Protein AF-A0A0F7ZMR0-F1 (afdb_monomer)

Organism: NCBI:txid1043627

Nearest PDB structures (foldseek):
  8on5-assembly1_E  TM=2.346E-01  e=6.580E+00  Photorhabdus asymbiotica subsp. asymbiotica ATCC 43949

Secondary structure (DSSP, 8-state):
--HHHHHHHHHGGGS--------S---EEEE-TTS-EEEESS-EEEE-TTS-EEEE-

pLDDT: mean 72.84, std 15.49, range [47.56, 95.12]

Mean predicted aligned error: 14.77 Å

Foldseek 3Di:
DVVVVVVVVVVVPPDDDDPPPPPVPDWQWDADPVRDIDTDPDWDWDQDPVRDIDTDD

Solvent-accessible surface area (backbone atoms only — not comparable to full-atom values): 4030 Å² total; per-residue (Å²): 137,62,72,70,61,61,54,55,62,64,70,67,67,75,84,82,84,78,83,67,87,72,63,89,68,75,80,56,59,49,67,50,99,85,68,47,79,47,67,59,89,79,62,54,70,47,80,43,96,88,72,51,76,53,69,46,130

Structure (mmCIF, N/CA/C/O backbone):
data_AF-A0A0F7ZMR0-F1
#
_entry.id   AF-A0A0F7ZMR0-F1
#
loop_
_atom_site.group_PDB
_atom_site.id
_atom_site.type_symbol
_atom_site.label_atom_id
_atom_site.label_alt_id
_atom_site.label_comp_id
_atom_site.label_asym_id
_atom_site.label_entity_id
_atom_site.label_seq_id
_atom_site.pdbx_PDB_ins_code
_atom_site.Cartn_x
_atom_site.Cartn_y
_atom_site.Cartn_z
_atom_site.occupancy
_atom_site.B_iso_or_equiv
_atom_site.auth_seq_id
_atom_site.auth_comp_id
_atom_site.auth_asym_id
_atom_site.auth_atom_id
_atom_site.pdbx_PDB_model_num
ATOM 1 N N . MET A 1 1 ? 31.081 38.288 26.995 1.00 57.16 1 MET A N 1
ATOM 2 C CA . MET A 1 1 ? 29.603 38.189 26.890 1.00 57.16 1 MET A CA 1
ATOM 3 C C . MET A 1 1 ? 29.118 37.831 25.470 1.00 57.16 1 MET A C 1
ATOM 5 O O . MET A 1 1 ? 27.971 38.088 25.154 1.00 57.16 1 MET A O 1
ATOM 9 N N . 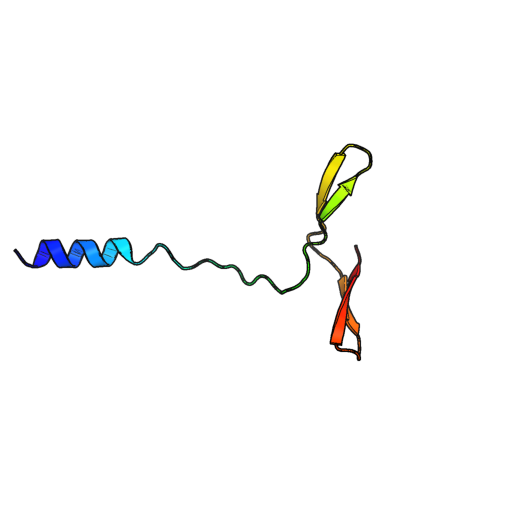GLN A 1 2 ? 29.944 37.209 24.613 1.00 52.09 2 GLN A N 1
ATOM 10 C CA . GLN A 1 2 ? 29.540 36.773 23.257 1.00 52.09 2 GLN A CA 1
ATOM 11 C C . GLN A 1 2 ? 29.413 35.244 23.134 1.00 52.09 2 GLN A C 1
ATOM 13 O O . GLN A 1 2 ? 28.645 34.759 22.315 1.00 52.09 2 GLN A O 1
ATOM 18 N N . VAL A 1 3 ? 30.092 34.488 24.007 1.00 55.16 3 VAL A N 1
ATOM 19 C CA . VAL A 1 3 ? 30.139 33.013 23.968 1.00 55.16 3 VAL A CA 1
ATOM 20 C C . VAL A 1 3 ? 28.813 32.357 24.388 1.00 55.16 3 VAL A C 1
ATOM 22 O O . VAL A 1 3 ? 28.491 31.263 23.943 1.00 55.16 3 VAL A O 1
ATOM 25 N N . LEU A 1 4 ? 28.016 33.036 25.224 1.00 55.94 4 LEU A N 1
ATOM 26 C CA . LEU A 1 4 ? 26.725 32.527 25.706 1.00 55.94 4 LEU A CA 1
ATOM 27 C C . LEU A 1 4 ? 25.610 32.670 24.651 1.00 55.94 4 LEU A C 1
ATOM 29 O O . LEU A 1 4 ? 24.691 31.861 24.617 1.00 55.94 4 LEU A O 1
ATOM 33 N N . SER A 1 5 ? 25.719 33.666 23.761 1.00 55.69 5 SER A N 1
ATOM 34 C CA . SER A 1 5 ? 24.739 33.916 22.690 1.00 55.69 5 SER A CA 1
ATOM 35 C C . SER A 1 5 ? 24.895 32.923 21.531 1.00 55.69 5 SER A C 1
ATOM 37 O O . SER A 1 5 ? 23.907 32.433 20.990 1.00 55.69 5 SER A O 1
ATOM 39 N N . THR A 1 6 ? 26.134 32.535 21.206 1.00 55.88 6 THR A N 1
ATOM 40 C CA . THR A 1 6 ? 26.417 31.542 20.153 1.00 55.88 6 THR A CA 1
ATOM 41 C C . THR A 1 6 ? 26.051 30.111 20.551 1.00 55.88 6 THR A C 1
ATOM 43 O O . THR A 1 6 ? 25.841 29.269 19.684 1.00 55.88 6 THR A O 1
ATOM 46 N N . LEU A 1 7 ? 25.958 29.811 21.851 1.00 55.97 7 LEU A N 1
ATOM 47 C CA . LEU A 1 7 ? 25.535 28.492 22.334 1.00 55.97 7 LEU A CA 1
ATOM 48 C C . LEU A 1 7 ? 24.023 28.269 22.144 1.00 55.97 7 LEU A C 1
ATOM 50 O O . LEU A 1 7 ? 23.582 27.152 21.880 1.00 55.97 7 LEU A O 1
ATOM 54 N N . PHE A 1 8 ? 23.232 29.343 22.238 1.00 55.69 8 PHE A N 1
ATOM 55 C CA . PHE A 1 8 ? 21.775 29.294 22.094 1.00 55.69 8 PHE A CA 1
ATOM 56 C C . PHE A 1 8 ? 21.327 29.020 20.654 1.00 55.69 8 PHE A C 1
ATOM 58 O O . PHE A 1 8 ? 20.342 28.316 20.436 1.00 55.69 8 PHE A O 1
ATOM 65 N N . THR A 1 9 ? 22.063 29.518 19.659 1.00 56.56 9 THR A N 1
ATOM 66 C CA . THR A 1 9 ? 21.736 29.296 18.24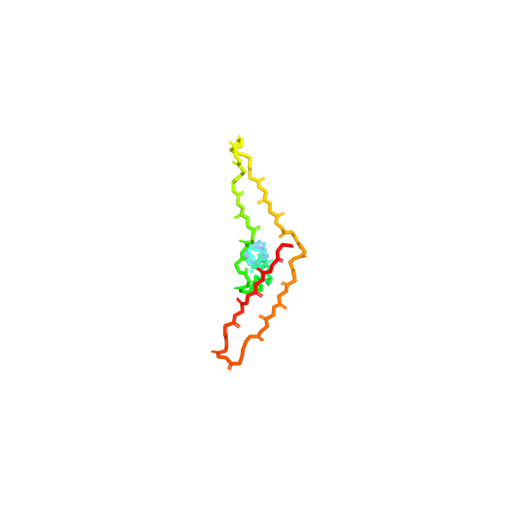3 1.00 56.56 9 THR A CA 1
ATOM 67 C C . THR A 1 9 ? 22.053 27.879 17.763 1.00 56.56 9 THR A C 1
ATOM 69 O O . THR A 1 9 ? 21.397 27.398 16.843 1.00 56.56 9 THR A O 1
ATOM 72 N N . LEU A 1 10 ? 22.991 27.172 18.403 1.00 56.97 10 LEU A N 1
ATOM 73 C CA . LEU A 1 10 ? 23.309 25.775 18.076 1.00 56.97 10 LEU A CA 1
ATOM 74 C C . LEU A 1 10 ? 22.254 24.779 18.587 1.00 56.97 10 LEU A C 1
ATOM 76 O O . LEU A 1 10 ? 22.004 23.770 17.933 1.00 56.97 10 LEU A O 1
ATOM 80 N N . LEU A 1 11 ? 21.599 25.062 19.718 1.00 57.59 11 LEU A N 1
ATOM 81 C CA . LEU A 1 11 ? 20.583 24.171 20.299 1.00 57.59 11 LEU A CA 1
ATOM 82 C C . LEU A 1 11 ? 19.192 24.325 19.658 1.00 57.59 11 LEU A C 1
ATOM 84 O O . LEU A 1 11 ? 18.409 23.379 19.671 1.00 57.59 11 LEU A O 1
ATOM 88 N N . ALA A 1 12 ? 18.887 25.474 19.049 1.00 57.69 12 ALA A N 1
ATOM 89 C CA . ALA A 1 12 ? 17.609 25.709 18.367 1.00 57.69 12 ALA A CA 1
ATOM 90 C C . ALA A 1 12 ? 17.540 25.127 16.935 1.00 57.69 12 ALA A C 1
ATOM 92 O O . ALA A 1 12 ? 16.469 25.103 16.331 1.00 57.69 12 ALA A O 1
ATOM 93 N N . GLY A 1 13 ? 18.663 24.650 16.380 1.00 56.81 13 GLY A N 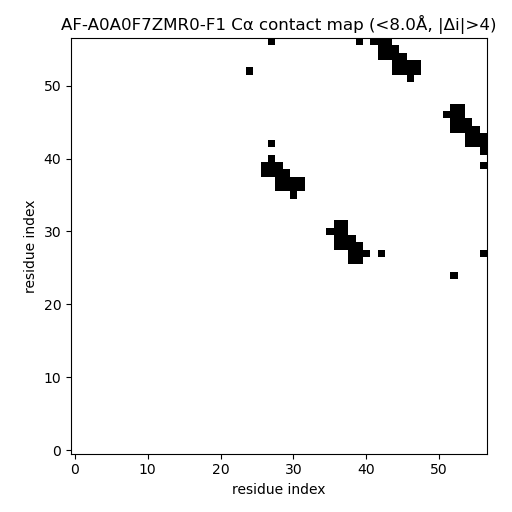1
ATOM 94 C CA . GLY A 1 13 ? 18.777 24.224 14.978 1.00 56.81 13 GLY A CA 1
ATOM 95 C C . GLY A 1 13 ? 18.318 22.795 14.648 1.00 56.81 13 GLY A C 1
ATOM 96 O O . GLY A 1 13 ? 18.347 22.420 13.481 1.00 56.81 13 GLY A O 1
ATOM 97 N N . PHE A 1 14 ? 17.892 21.988 15.627 1.00 59.47 14 PHE A N 1
ATOM 98 C CA . PHE A 1 14 ? 17.616 20.551 15.427 1.00 59.47 14 PHE A CA 1
ATOM 99 C C . PHE A 1 14 ? 16.130 20.163 15.306 1.00 59.47 14 PHE A C 1
ATOM 101 O O . PHE A 1 14 ? 15.814 18.979 15.248 1.00 59.47 14 PHE A O 1
ATOM 108 N N . ALA A 1 15 ? 15.196 21.117 15.243 1.00 57.91 15 ALA A N 1
ATOM 109 C CA . ALA A 1 15 ? 13.762 20.801 15.300 1.00 57.91 15 ALA A CA 1
ATOM 110 C C . ALA A 1 15 ? 13.068 20.533 13.944 1.00 57.91 15 ALA A C 1
ATOM 112 O O . ALA A 1 15 ? 11.857 20.336 13.934 1.00 57.91 15 ALA A O 1
ATOM 113 N N . MET A 1 16 ? 13.765 20.528 12.798 1.00 58.03 16 MET A N 1
ATOM 114 C CA . MET A 1 16 ? 13.089 20.459 11.487 1.00 58.03 16 MET A CA 1
ATOM 115 C C . MET A 1 16 ? 13.718 19.494 10.476 1.00 58.03 16 MET A C 1
ATOM 117 O O . MET A 1 16 ? 13.928 19.868 9.331 1.00 58.03 16 MET A O 1
ATOM 121 N N . VAL A 1 17 ? 14.008 18.243 10.837 1.00 63.31 17 VAL A N 1
ATOM 122 C CA . VAL A 1 17 ? 14.277 17.213 9.813 1.00 63.31 17 VAL A CA 1
ATOM 123 C C . VAL A 1 17 ? 13.675 15.889 10.253 1.00 63.31 17 VAL A C 1
ATOM 125 O O . VAL A 1 17 ? 14.344 15.087 10.891 1.00 63.31 17 VAL A O 1
ATOM 128 N N . GLN A 1 18 ? 12.404 15.670 9.914 1.00 57.56 18 GLN A N 1
ATOM 129 C CA . GLN A 1 18 ? 11.870 14.349 9.556 1.00 57.56 18 GLN A CA 1
ATOM 130 C C . GLN A 1 18 ? 10.442 14.495 9.010 1.00 57.56 18 GLN A C 1
ATOM 132 O O . GLN A 1 18 ? 9.462 14.058 9.604 1.00 57.56 18 GLN A O 1
ATOM 137 N N . ALA A 1 19 ? 10.320 15.101 7.828 1.00 56.84 19 ALA A N 1
ATOM 138 C CA . ALA A 1 19 ? 9.286 14.658 6.903 1.00 56.84 19 ALA A CA 1
ATOM 139 C C . ALA A 1 19 ? 9.856 13.404 6.231 1.00 56.84 19 ALA A C 1
ATOM 141 O O . ALA A 1 19 ? 10.662 13.507 5.305 1.00 56.84 19 ALA A O 1
ATOM 142 N N . ALA A 1 20 ? 9.537 12.225 6.776 1.00 56.53 20 ALA A N 1
ATOM 143 C CA . ALA A 1 20 ? 9.815 10.963 6.097 1.00 56.53 20 ALA A CA 1
ATOM 144 C C . ALA A 1 20 ? 9.263 11.056 4.664 1.00 56.53 20 ALA A C 1
ATOM 146 O O . ALA A 1 20 ? 8.238 11.721 4.476 1.00 56.53 20 ALA A O 1
ATOM 147 N N . PRO A 1 21 ? 9.922 10.453 3.659 1.00 51.16 21 PRO A N 1
ATOM 148 C CA . PRO A 1 21 ? 9.418 10.469 2.297 1.00 51.16 21 PRO A CA 1
ATOM 149 C C . PRO A 1 21 ? 8.036 9.816 2.301 1.00 51.16 21 PRO A C 1
ATOM 151 O O . PRO A 1 21 ? 7.907 8.598 2.331 1.00 51.16 21 PRO A O 1
ATOM 154 N N . HIS A 1 22 ? 6.986 10.635 2.317 1.00 47.56 22 HIS A N 1
ATOM 155 C CA . HIS A 1 22 ? 5.645 10.174 2.023 1.00 47.56 22 HIS A CA 1
ATOM 156 C C . HIS A 1 22 ? 5.625 10.068 0.506 1.00 47.56 22 HIS A C 1
ATOM 158 O O . HIS A 1 22 ? 5.304 11.013 -0.210 1.00 47.56 22 HIS A O 1
ATOM 164 N N . GLU A 1 23 ? 6.095 8.925 0.013 1.00 55.78 23 GLU A N 1
ATOM 165 C CA . GLU A 1 23 ? 5.660 8.390 -1.267 1.00 55.78 23 GLU A CA 1
ATOM 166 C C . GLU A 1 23 ? 4.169 8.714 -1.402 1.00 55.78 23 GLU A C 1
ATOM 168 O O . GLU A 1 23 ? 3.382 8.225 -0.605 1.00 55.78 23 GLU A O 1
ATOM 173 N N . ASN A 1 24 ? 3.777 9.608 -2.320 1.00 54.16 24 ASN A N 1
ATOM 174 C CA . ASN A 1 24 ? 2.404 10.137 -2.482 1.00 54.16 24 ASN A CA 1
ATOM 175 C C . ASN A 1 24 ? 1.322 9.053 -2.726 1.00 54.16 24 ASN A C 1
ATOM 177 O O . ASN A 1 24 ? 0.198 9.332 -3.127 1.00 54.16 24 ASN A O 1
ATOM 181 N N . THR A 1 25 ? 1.646 7.795 -2.482 1.00 62.00 25 THR A N 1
ATOM 182 C CA . THR A 1 25 ? 0.768 6.677 -2.223 1.00 62.00 25 THR A CA 1
ATOM 183 C C . THR A 1 25 ? -0.163 6.999 -1.050 1.00 62.00 25 THR A C 1
ATOM 185 O O . THR A 1 25 ? 0.224 7.111 0.121 1.00 62.00 25 THR A O 1
ATOM 188 N N . LYS A 1 26 ? -1.451 7.143 -1.369 1.00 67.75 26 LYS A N 1
ATOM 189 C CA . LYS A 1 26 ? -2.530 7.200 -0.380 1.00 67.75 26 LYS A CA 1
ATOM 190 C C . LYS A 1 26 ? -2.387 6.012 0.574 1.00 67.75 26 LYS A C 1
ATOM 192 O O . LYS A 1 26 ? -2.366 4.865 0.129 1.00 67.75 26 LYS A O 1
ATOM 197 N N . ARG A 1 27 ? -2.315 6.278 1.885 1.00 72.62 27 ARG A N 1
ATOM 198 C CA . ARG A 1 27 ? -2.298 5.210 2.897 1.00 72.62 27 ARG A CA 1
ATOM 199 C C . ARG A 1 27 ? -3.542 4.343 2.700 1.00 72.62 27 ARG A C 1
ATOM 201 O O . ARG A 1 27 ? -4.665 4.853 2.711 1.00 72.62 27 ARG A O 1
ATOM 208 N N . GLN A 1 28 ? -3.342 3.045 2.509 1.00 80.94 28 GLN A N 1
ATOM 209 C CA . GLN A 1 28 ? -4.426 2.072 2.374 1.00 80.94 28 GLN A CA 1
ATOM 210 C C . GLN A 1 28 ? -4.876 1.621 3.756 1.00 80.94 28 GLN A C 1
ATOM 212 O O . GLN A 1 28 ? -4.625 0.496 4.179 1.00 80.94 28 GLN A O 1
ATOM 217 N N . CYS A 1 29 ? -5.493 2.553 4.478 1.00 87.31 29 CYS A N 1
ATOM 218 C CA . CYS A 1 29 ? -6.128 2.285 5.755 1.00 87.31 29 CYS A CA 1
ATOM 219 C C . CYS A 1 29 ? -7.648 2.319 5.596 1.00 87.31 29 CYS A C 1
ATOM 221 O O . CYS A 1 29 ? -8.185 3.200 4.919 1.00 87.31 29 CYS A O 1
ATOM 223 N N . GLY A 1 30 ? -8.324 1.373 6.236 1.00 87.25 30 GLY A N 1
ATOM 224 C CA . GLY A 1 30 ? -9.775 1.266 6.289 1.00 87.25 30 GLY A CA 1
ATOM 225 C C . GLY A 1 30 ? -10.252 0.954 7.703 1.00 87.25 30 GLY A C 1
ATOM 226 O O . GLY A 1 30 ? -9.451 0.724 8.610 1.00 87.25 30 GLY A O 1
ATOM 227 N N . ILE A 1 31 ? -11.569 0.971 7.880 1.00 91.81 31 ILE A N 1
ATOM 228 C CA . ILE A 1 31 ? -12.241 0.540 9.104 1.00 91.81 31 ILE A CA 1
ATOM 229 C 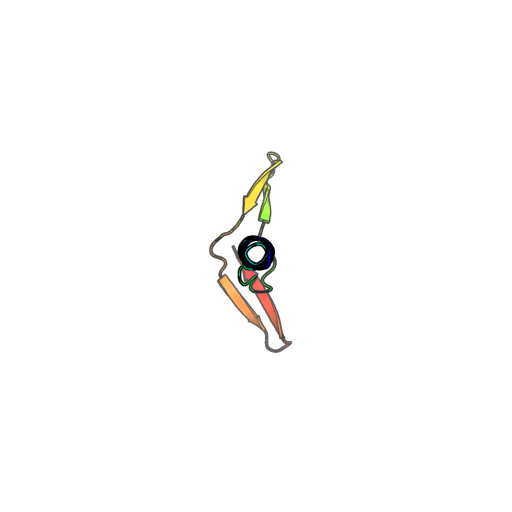C . ILE A 1 31 ? -12.994 -0.747 8.766 1.00 91.81 31 ILE A C 1
ATOM 231 O O . ILE A 1 31 ? -13.705 -0.778 7.760 1.00 91.81 31 ILE A O 1
ATOM 235 N N . ASP A 1 32 ? -12.791 -1.809 9.545 1.00 88.75 32 ASP A N 1
ATOM 236 C CA . ASP A 1 32 ? -13.528 -3.064 9.373 1.00 88.75 32 ASP A CA 1
ATOM 237 C C . ASP A 1 32 ? -14.965 -2.968 9.924 1.00 88.75 32 ASP A C 1
ATOM 239 O O . ASP A 1 32 ? -15.37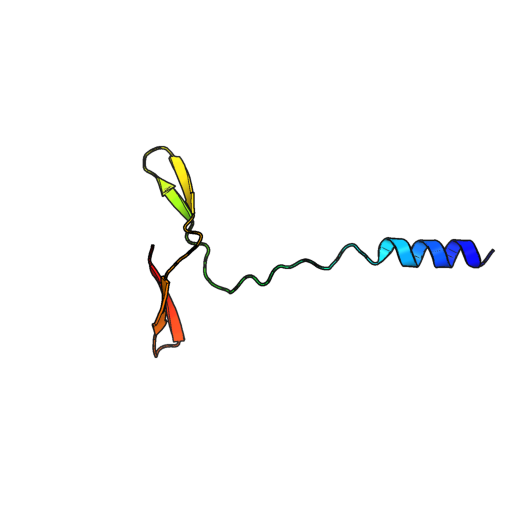4 -1.961 10.506 1.00 88.75 32 ASP A O 1
ATOM 243 N N . GLU A 1 33 ? -15.750 -4.030 9.753 1.00 95.12 33 GLU A N 1
ATOM 244 C CA . GLU A 1 33 ? -17.137 -4.112 10.240 1.00 95.12 33 GLU A CA 1
ATOM 245 C C . GLU A 1 33 ? -17.277 -3.994 11.771 1.00 95.12 33 GLU A C 1
ATOM 247 O O . GLU A 1 33 ? -18.355 -3.686 12.277 1.00 95.12 33 GLU A O 1
ATOM 252 N N . TYR A 1 34 ? -16.181 -4.185 12.510 1.00 95.06 34 TYR A N 1
ATOM 253 C CA . TYR A 1 34 ? -16.110 -4.062 13.965 1.00 95.06 34 TYR A CA 1
ATOM 254 C C . TYR A 1 34 ? -15.590 -2.691 14.417 1.00 95.06 34 TYR A C 1
ATOM 256 O O . TYR A 1 34 ? -15.384 -2.474 15.612 1.00 95.06 34 TYR A O 1
ATOM 264 N N . GLY A 1 35 ? -15.352 -1.761 13.488 1.00 94.06 35 GLY A N 1
ATOM 265 C CA . GLY A 1 35 ? -14.836 -0.432 13.801 1.00 94.06 35 GLY A CA 1
ATOM 266 C C . GLY A 1 35 ? -13.323 -0.378 14.028 1.00 94.06 35 GLY A C 1
ATOM 267 O O . GLY A 1 35 ? -12.813 0.657 14.463 1.00 94.06 35 GLY A O 1
ATOM 268 N N . ARG A 1 36 ? -12.576 -1.455 13.752 1.00 94.12 36 ARG A N 1
ATOM 269 C CA . ARG A 1 36 ? -11.118 -1.477 13.933 1.00 94.12 36 ARG A CA 1
ATOM 270 C C . ARG A 1 36 ? -10.426 -0.907 12.706 1.00 94.12 36 ARG A C 1
ATOM 272 O O . ARG A 1 36 ? -10.739 -1.262 11.571 1.00 94.12 36 ARG A O 1
ATOM 279 N N . GLN A 1 37 ? -9.437 -0.051 12.945 1.00 89.31 37 GLN A N 1
ATOM 280 C CA . GLN A 1 37 ? -8.566 0.435 11.886 1.00 89.31 37 GLN A CA 1
ATOM 281 C C . GLN A 1 37 ? -7.608 -0.673 11.450 1.00 89.31 37 GLN A C 1
ATOM 283 O O . GLN A 1 37 ? -6.856 -1.208 12.265 1.00 89.31 37 GLN A O 1
ATOM 288 N N . PHE A 1 38 ? -7.604 -0.974 10.156 1.00 87.75 38 PHE A N 1
ATOM 289 C CA . PHE A 1 38 ? -6.596 -1.812 9.522 1.00 87.75 38 PHE A CA 1
ATOM 290 C C . PHE A 1 38 ? -5.863 -0.988 8.466 1.00 87.75 38 PHE A C 1
ATOM 292 O O . PHE A 1 38 ? -6.463 -0.154 7.790 1.00 87.75 38 PHE A O 1
ATOM 299 N N . CYS A 1 39 ? -4.560 -1.208 8.330 1.00 86.81 39 CYS A N 1
ATOM 300 C CA . CYS A 1 39 ? -3.730 -0.547 7.331 1.00 86.81 39 CYS A CA 1
ATOM 301 C C . CYS A 1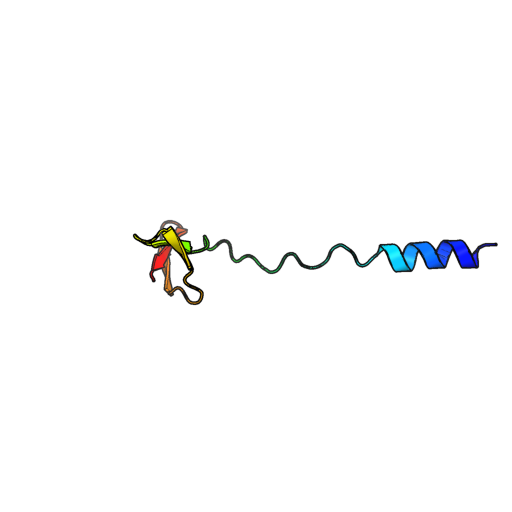 39 ? -2.900 -1.592 6.596 1.00 86.81 39 CYS A C 1
ATOM 303 O O . CYS A 1 39 ? -2.268 -2.433 7.236 1.00 86.81 39 CYS A O 1
ATOM 305 N N . ASN A 1 40 ? -2.866 -1.512 5.266 1.00 83.31 40 ASN A N 1
ATOM 306 C CA . ASN A 1 40 ? -1.911 -2.272 4.476 1.00 83.31 40 ASN A CA 1
ATOM 307 C C . ASN A 1 40 ? -0.558 -1.551 4.469 1.00 83.31 40 ASN A C 1
ATOM 309 O O . ASN A 1 40 ? -0.458 -0.412 4.007 1.00 83.31 40 ASN A O 1
ATOM 313 N N . ASN A 1 41 ? 0.471 -2.223 4.984 1.00 84.00 41 ASN A N 1
ATOM 314 C CA . ASN A 1 41 ? 1.832 -1.694 5.053 1.00 84.00 41 ASN A CA 1
ATOM 315 C C . ASN A 1 41 ? 2.693 -2.091 3.842 1.00 84.00 41 ASN A C 1
ATOM 317 O O . ASN A 1 41 ? 3.766 -1.525 3.663 1.00 84.00 41 ASN A O 1
ATOM 321 N N . THR A 1 42 ? 2.247 -3.047 3.021 1.00 84.31 42 THR A N 1
ATOM 322 C CA . THR A 1 42 ? 2.998 -3.558 1.861 1.00 84.31 42 THR A CA 1
ATOM 323 C C . THR A 1 42 ? 2.108 -3.679 0.619 1.00 84.31 42 THR A C 1
ATOM 325 O O . THR A 1 42 ? 1.912 -4.784 0.106 1.00 84.31 42 THR A O 1
ATOM 328 N N . PRO A 1 43 ? 1.535 -2.569 0.128 1.00 80.75 43 PRO A N 1
ATOM 329 C CA . PRO A 1 43 ? 0.653 -2.618 -1.025 1.00 80.75 43 PRO A CA 1
ATOM 330 C C . PRO A 1 43 ? 1.387 -2.920 -2.327 1.00 80.75 43 PRO A C 1
ATOM 332 O O . PRO A 1 43 ? 2.518 -2.481 -2.538 1.00 80.75 43 PRO A O 1
ATOM 335 N N . GLN A 1 44 ? 0.705 -3.614 -3.235 1.00 86.00 44 GLN A N 1
ATOM 336 C CA . GLN A 1 44 ? 1.177 -3.796 -4.606 1.00 86.00 44 GLN A CA 1
ATOM 337 C C . GLN A 1 44 ? 0.555 -2.718 -5.494 1.00 86.00 44 GLN A C 1
ATOM 339 O O . GLN A 1 44 ? -0.666 -2.646 -5.625 1.00 86.00 44 GLN A O 1
ATOM 344 N N . CYS A 1 45 ? 1.391 -1.865 -6.087 1.00 86.31 45 CYS A N 1
ATOM 345 C CA . CYS A 1 45 ? 0.952 -0.729 -6.895 1.00 86.31 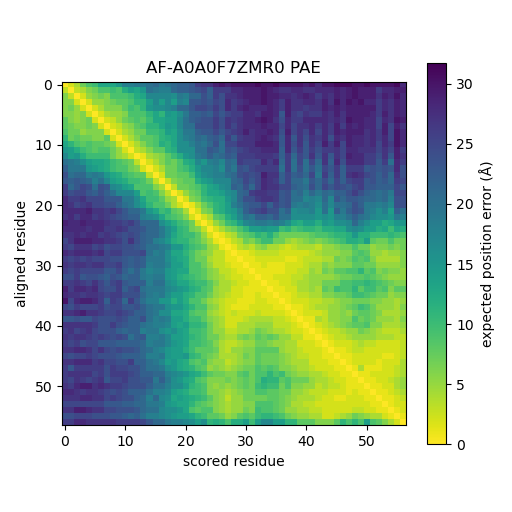45 CYS A CA 1
ATOM 346 C C . CYS A 1 45 ? 1.254 -0.933 -8.382 1.00 86.31 45 CYS A C 1
ATOM 348 O O . CYS A 1 45 ? 2.327 -1.404 -8.754 1.00 86.31 45 CYS A O 1
ATOM 350 N N . THR A 1 46 ? 0.313 -0.529 -9.231 1.00 89.31 46 THR A N 1
ATOM 351 C CA . THR A 1 46 ? 0.439 -0.496 -10.690 1.00 89.31 46 THR A CA 1
ATOM 352 C C . THR A 1 46 ? 0.319 0.945 -11.172 1.00 89.31 46 THR A C 1
ATOM 354 O O . THR A 1 46 ? -0.623 1.652 -10.813 1.00 89.31 46 THR A O 1
ATOM 357 N N . ASN A 1 47 ? 1.272 1.370 -12.003 1.00 91.56 47 ASN A N 1
ATOM 358 C CA . ASN A 1 47 ? 1.207 2.647 -12.706 1.00 91.56 47 ASN A CA 1
ATOM 359 C C . ASN A 1 47 ? 0.459 2.458 -14.025 1.00 91.56 47 ASN A C 1
ATOM 361 O O . ASN A 1 47 ? 0.788 1.565 -14.811 1.00 91.56 47 ASN A O 1
ATOM 365 N N . HIS A 1 48 ? -0.527 3.308 -14.268 1.00 88.88 48 HIS A N 1
ATOM 366 C CA . HIS A 1 48 ? -1.314 3.307 -15.488 1.00 88.88 48 HIS A CA 1
ATOM 367 C C . HIS A 1 48 ? -0.745 4.310 -16.507 1.00 88.88 48 HIS A C 1
ATOM 369 O O . HIS A 1 48 ? -0.093 5.289 -16.134 1.00 88.88 48 HIS A O 1
ATOM 375 N N . PRO A 1 49 ? -0.974 4.088 -17.813 1.00 90.38 49 PRO A N 1
ATOM 376 C CA . PRO A 1 49 ? -0.452 4.952 -18.875 1.00 90.38 49 PRO A CA 1
ATOM 377 C C . PRO A 1 49 ? -1.052 6.367 -18.879 1.00 90.38 49 PRO A C 1
ATOM 379 O O . PRO A 1 49 ? -0.467 7.270 -19.468 1.00 90.38 49 PRO A O 1
ATOM 382 N N . ASP A 1 50 ? -2.191 6.573 -18.218 1.00 89.00 50 ASP A N 1
ATOM 383 C CA . ASP A 1 50 ? -2.804 7.887 -17.988 1.00 89.00 50 ASP A CA 1
ATOM 384 C C . ASP A 1 50 ? -2.164 8.655 -16.811 1.00 89.00 50 ASP A C 1
ATOM 386 O O . ASP A 1 50 ? -2.584 9.766 -16.492 1.00 89.00 50 ASP A O 1
ATOM 390 N N . GLY A 1 51 ? -1.144 8.074 -16.167 1.00 84.44 51 GLY A N 1
ATOM 391 C CA . GLY A 1 51 ? -0.446 8.648 -15.020 1.00 84.44 51 GLY A CA 1
ATOM 392 C C . GLY A 1 51 ? -1.121 8.379 -13.674 1.00 84.44 51 GLY A C 1
ATOM 393 O O . GLY A 1 51 ? -0.610 8.830 -12.648 1.00 84.44 51 GLY A O 1
ATOM 394 N N . SER A 1 52 ? -2.241 7.649 -13.644 1.00 84.38 52 SER A N 1
ATOM 395 C CA . SER A 1 52 ? -2.864 7.232 -12.387 1.00 84.38 52 SER A CA 1
ATOM 396 C C . SER A 1 52 ? -2.109 6.061 -11.741 1.00 84.38 52 SER A C 1
ATOM 398 O O . SER A 1 52 ? -1.460 5.258 -12.415 1.00 84.38 52 SER A O 1
ATOM 400 N N . VAL A 1 53 ? -2.183 5.958 -10.411 1.00 86.25 53 VAL A N 1
ATOM 401 C CA . VAL A 1 53 ? -1.583 4.860 -9.638 1.00 86.25 53 VAL A CA 1
ATOM 402 C C . VAL A 1 53 ? -2.687 4.141 -8.879 1.00 86.25 53 VAL A C 1
ATOM 404 O O . VAL A 1 53 ? -3.381 4.751 -8.063 1.00 86.25 53 VAL A O 1
ATOM 407 N N . SER A 1 54 ? -2.838 2.844 -9.137 1.00 8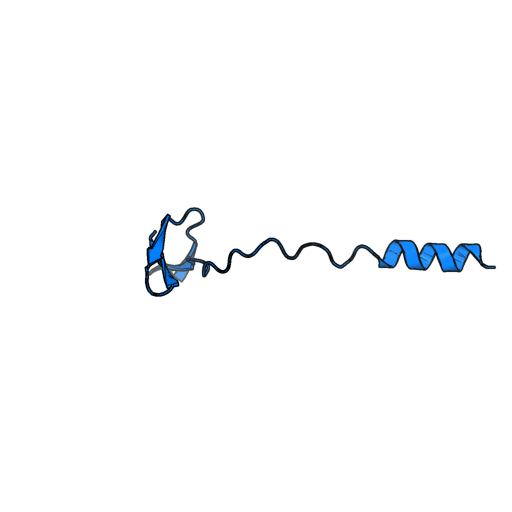4.62 54 SER A N 1
ATOM 408 C CA . SER A 1 54 ? -3.748 1.973 -8.393 1.00 84.62 54 SER A CA 1
ATOM 409 C C . SER A 1 54 ? -2.940 1.026 -7.526 1.00 84.62 54 SER A C 1
ATOM 411 O O . SER A 1 54 ? -1.988 0.411 -7.997 1.00 84.62 54 SER A O 1
ATOM 413 N N . CYS A 1 55 ? -3.321 0.893 -6.263 1.00 81.69 55 CYS A N 1
ATOM 414 C CA . CYS A 1 55 ? -2.667 -0.014 -5.339 1.00 81.69 55 CYS A CA 1
ATOM 415 C C . CYS A 1 55 ? -3.695 -0.948 -4.705 1.00 81.69 55 CYS A C 1
ATOM 417 O O . CYS A 1 55 ? -4.749 -0.491 -4.256 1.00 81.69 55 CYS A O 1
ATOM 419 N N . VAL A 1 56 ? -3.380 -2.242 -4.679 1.00 80.38 56 VAL A N 1
ATOM 420 C CA . VAL A 1 56 ? -4.237 -3.304 -4.137 1.00 80.38 56 VAL A CA 1
ATOM 421 C C . VAL A 1 56 ? -3.672 -3.866 -2.834 1.00 80.38 56 VAL A C 1
ATOM 423 O O . VAL A 1 56 ? -2.465 -3.768 -2.577 1.00 80.38 56 VAL A O 1
ATOM 426 N N . VAL A 1 57 ? -4.584 -4.421 -2.023 1.00 68.19 57 VAL A N 1
ATOM 427 C CA . VAL A 1 57 ? -4.279 -5.076 -0.744 1.00 68.19 57 VAL A CA 1
ATOM 428 C C . VAL A 1 57 ? -3.617 -6.423 -0.956 1.00 68.19 57 VAL A C 1
ATOM 430 O O . VAL A 1 57 ? -4.169 -7.213 -1.752 1.00 68.19 57 VAL A O 1
#

Sequence (57 aa):
MQVLSTLFTLLAGF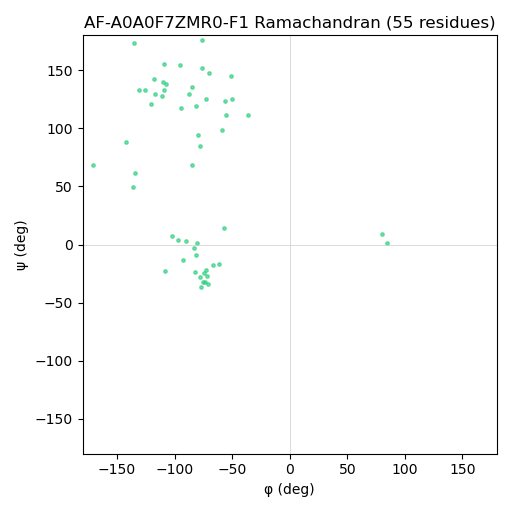AMVQAAPHENTKRQCGIDEYGRQFCNNTPQCTNHPDGSVSCVV

Radius of gyration: 21.71 Å; Cα contacts (8 Å, |Δi|>4): 40; chains: 1; bounding box: 47×43×46 Å